Protein AF-A0A7J2JSH0-F1 (afdb_monomer_lite)

Foldseek 3Di:
DDDDDDDDDDDDDPDDPPPPPPVPPPPPPPPPDPPPVPQDPPCVQPPQHPLQSVLCVVLVNRDPVSLVVDQLVRSCVSSVDDSVRSVD

pLDDT: mean 76.54, std 18.5, range [46.19, 96.19]

Structure (mmCIF, N/CA/C/O backbone):
data_AF-A0A7J2JSH0-F1
#
_entry.id   AF-A0A7J2JSH0-F1
#
loop_
_atom_site.group_PDB
_atom_site.id
_atom_site.type_symbol
_atom_site.label_atom_id
_atom_site.label_alt_id
_atom_site.label_comp_id
_atom_site.label_asym_id
_atom_site.label_entity_id
_atom_site.label_seq_id
_atom_site.pdbx_PDB_ins_code
_atom_site.Cartn_x
_atom_site.Cartn_y
_atom_site.Cartn_z
_atom_site.occupancy
_atom_site.B_iso_or_equiv
_atom_site.auth_seq_id
_atom_site.auth_comp_id
_atom_site.auth_asym_id
_atom_site.auth_atom_id
_atom_site.pdbx_PDB_model_num
ATOM 1 N N . MET A 1 1 ? -67.856 31.646 60.399 1.00 51.22 1 MET A N 1
ATOM 2 C CA . MET A 1 1 ? -68.240 31.747 58.972 1.00 51.22 1 MET A CA 1
ATOM 3 C C . MET A 1 1 ? -68.056 30.381 58.319 1.00 51.22 1 MET A C 1
ATOM 5 O O . MET A 1 1 ? -66.931 29.900 58.326 1.00 51.22 1 MET A O 1
ATOM 9 N N . PRO A 1 2 ? -69.118 29.724 57.824 1.00 60.41 2 PRO A N 1
ATOM 10 C CA . PRO A 1 2 ? -69.009 28.480 57.062 1.00 60.41 2 PRO A CA 1
ATOM 11 C C . PRO A 1 2 ? -68.725 28.779 55.578 1.00 60.41 2 PRO A C 1
ATOM 13 O O . PRO A 1 2 ? -69.276 29.734 55.033 1.00 60.41 2 PRO A O 1
ATOM 16 N N . ARG A 1 3 ? -67.900 27.967 54.904 1.00 61.88 3 ARG A N 1
ATOM 17 C CA . ARG A 1 3 ? -67.799 27.962 53.433 1.00 61.88 3 ARG A CA 1
ATOM 18 C C . ARG A 1 3 ? -68.292 26.625 52.883 1.00 61.88 3 ARG A C 1
ATOM 20 O O . ARG A 1 3 ? -67.965 25.564 53.406 1.00 61.88 3 ARG A O 1
ATOM 27 N N . ALA A 1 4 ? -69.176 26.747 51.899 1.00 64.38 4 ALA A N 1
ATOM 28 C CA . ALA A 1 4 ? -70.044 25.720 51.349 1.00 64.38 4 ALA A CA 1
ATOM 29 C C . ALA A 1 4 ? -69.332 24.782 50.359 1.00 64.38 4 ALA A C 1
ATOM 31 O O . ALA A 1 4 ? -68.285 25.107 49.808 1.00 64.38 4 ALA A O 1
ATOM 32 N N . LYS A 1 5 ? -69.955 23.618 50.145 1.00 57.34 5 LYS A N 1
ATOM 33 C CA . LYS A 1 5 ? -69.605 22.589 49.152 1.00 57.34 5 LYS A CA 1
ATOM 34 C C . LYS A 1 5 ? -70.248 22.912 47.785 1.00 57.34 5 LYS A C 1
ATOM 36 O O . LYS A 1 5 ? -71.253 23.623 47.782 1.00 57.34 5 LYS A O 1
ATOM 41 N N . LYS A 1 6 ? -69.766 22.246 46.711 1.00 54.94 6 LYS A N 1
ATOM 42 C CA . LYS A 1 6 ? -70.251 22.177 45.294 1.00 54.94 6 LYS A CA 1
ATOM 43 C C . LYS A 1 6 ? -69.350 22.996 44.342 1.00 54.94 6 LYS A C 1
ATOM 45 O O . LYS A 1 6 ? -68.973 24.096 44.704 1.00 54.94 6 LYS A O 1
ATOM 50 N N . LYS A 1 7 ? -68.923 22.543 43.157 1.00 56.31 7 LYS A N 1
ATOM 51 C CA . LYS A 1 7 ? -69.407 21.523 42.208 1.00 56.31 7 LYS A CA 1
ATOM 52 C C . LYS A 1 7 ? -68.206 20.985 41.406 1.00 56.31 7 LYS A C 1
ATOM 54 O O . LYS A 1 7 ? -67.283 21.740 41.134 1.00 56.31 7 LYS A O 1
ATOM 59 N N . VAL A 1 8 ? -68.259 19.712 41.032 1.00 59.22 8 VAL A N 1
ATOM 60 C CA . VAL A 1 8 ? -67.434 19.097 39.982 1.00 59.22 8 VAL A CA 1
ATOM 61 C C . VAL A 1 8 ? -67.955 19.560 38.623 1.00 59.22 8 VAL A C 1
ATOM 63 O O . VAL A 1 8 ? -69.153 19.394 38.400 1.00 59.22 8 VAL A O 1
ATOM 66 N N . GLU A 1 9 ? -67.077 20.061 37.750 1.00 53.28 9 GLU A N 1
ATOM 67 C CA . GLU A 1 9 ? -67.196 20.009 36.279 1.00 53.28 9 GLU A CA 1
ATOM 68 C C . GLU A 1 9 ? -65.774 19.839 35.697 1.00 53.28 9 GLU A C 1
ATOM 70 O O . GLU A 1 9 ? -64.926 20.695 35.953 1.00 53.28 9 GLU A O 1
ATOM 75 N N . PRO A 1 10 ? -65.469 18.708 35.030 1.00 64.12 10 PRO A N 1
ATOM 76 C CA . PRO A 1 10 ? -64.276 18.534 34.206 1.00 64.12 10 PRO A CA 1
ATOM 77 C C . PRO A 1 10 ? -64.589 18.856 32.734 1.00 64.12 10 PRO A C 1
ATOM 79 O O . PRO A 1 10 ? -65.750 19.073 32.395 1.00 64.12 10 PRO A O 1
ATOM 82 N N . GLU A 1 11 ? -63.552 18.768 31.898 1.00 56.00 11 GLU A N 1
ATOM 83 C CA . GLU A 1 11 ? -63.548 18.866 30.428 1.00 56.00 11 GLU A CA 1
ATOM 84 C C . GLU A 1 11 ? -63.522 20.287 29.870 1.00 56.00 11 GLU A C 1
ATOM 86 O O . GLU A 1 11 ? -64.575 20.870 29.664 1.00 56.00 11 GLU A O 1
ATOM 91 N N . GLU A 1 12 ? -62.322 20.784 29.547 1.00 53.56 12 GLU A N 1
ATOM 92 C CA . GLU A 1 12 ? -62.027 21.306 28.204 1.00 53.56 12 GLU A CA 1
ATOM 93 C C . GLU A 1 12 ? -60.534 21.102 27.891 1.00 53.56 12 GLU A C 1
ATOM 95 O O . GLU A 1 12 ? -59.668 21.542 28.649 1.00 53.56 12 GLU A O 1
ATOM 100 N N . GLY A 1 13 ? -60.254 20.472 26.747 1.00 48.44 13 GLY A N 1
ATOM 101 C CA . GLY A 1 13 ? -59.028 20.716 25.989 1.00 48.44 13 GLY A CA 1
ATOM 102 C C . GLY A 1 13 ? -57.998 19.593 25.951 1.00 48.44 13 GLY A C 1
ATOM 103 O O . GLY A 1 13 ? -56.882 19.777 26.426 1.00 48.44 13 GLY A O 1
ATOM 104 N N . GLU A 1 14 ? -58.329 18.483 25.283 1.00 55.62 14 GLU A N 1
ATOM 105 C CA . GLU A 1 14 ? -57.351 17.820 24.410 1.00 55.62 14 GLU A CA 1
ATOM 106 C C . GLU A 1 14 ? -56.797 18.862 23.429 1.00 55.62 14 GLU A C 1
ATOM 108 O O . GLU A 1 14 ? -57.557 19.556 22.751 1.00 55.62 14 GLU A O 1
ATOM 113 N N . GLY A 1 15 ? -55.476 18.991 23.363 1.00 46.19 15 GLY A N 1
ATOM 114 C CA . GLY A 1 15 ? -54.846 19.999 22.526 1.00 46.19 15 GLY A CA 1
ATOM 115 C C . GLY A 1 15 ? -53.360 19.761 22.354 1.00 46.19 15 GLY A C 1
ATOM 116 O O . GLY A 1 15 ? -52.564 20.491 22.929 1.00 46.19 15 GLY A O 1
ATOM 117 N N . GLY A 1 16 ? -53.037 18.745 21.554 1.00 53.31 16 GLY A N 1
ATOM 118 C CA . GLY A 1 16 ? -51.880 18.765 20.660 1.00 53.31 16 GLY A CA 1
ATOM 119 C C . GLY A 1 16 ? -50.526 18.868 21.339 1.00 53.31 16 GLY A C 1
ATOM 120 O O . GLY A 1 16 ? -49.935 19.939 21.436 1.00 53.31 16 GLY A O 1
ATOM 121 N N . GLU A 1 17 ? -50.018 17.711 21.736 1.00 56.72 17 GLU A N 1
ATOM 122 C CA . GLU A 1 17 ? -48.591 17.454 21.833 1.00 56.72 17 GLU A CA 1
ATOM 123 C C . GLU A 1 17 ? -47.963 17.709 20.453 1.00 56.72 17 GLU A C 1
ATOM 125 O O . GLU A 1 17 ? -48.037 16.879 19.555 1.00 56.72 17 GLU A O 1
ATOM 130 N N . GLU A 1 18 ? -47.402 18.898 20.257 1.00 50.47 18 GLU A N 1
ATOM 131 C CA . GLU A 1 18 ? -46.515 19.197 19.132 1.00 50.47 18 GLU A CA 1
ATOM 132 C C . GLU A 1 18 ? -45.143 19.525 19.718 1.00 50.47 18 GLU A C 1
ATOM 134 O O . GLU A 1 18 ? -44.602 20.627 19.590 1.00 50.47 18 GLU A O 1
ATOM 139 N N . ALA A 1 19 ? -44.595 18.542 20.441 1.00 54.66 19 ALA A N 1
ATOM 140 C CA . ALA A 1 19 ? -43.157 18.443 20.564 1.00 54.66 19 ALA A CA 1
ATOM 141 C C . ALA A 1 19 ? -42.636 18.336 19.134 1.00 54.66 19 ALA A C 1
ATOM 143 O O . ALA A 1 19 ? -42.994 17.424 18.393 1.00 54.66 19 ALA A O 1
ATOM 144 N N . GLN A 1 20 ? -41.873 19.345 18.738 1.00 47.72 20 GLN A N 1
ATOM 145 C CA . GLN A 1 20 ? -41.128 19.359 17.498 1.00 47.72 20 GLN A CA 1
ATOM 146 C C . GLN A 1 20 ? -40.229 18.127 17.530 1.00 47.72 20 GLN A C 1
ATOM 148 O O . GLN A 1 20 ? -39.181 18.127 18.168 1.00 47.72 20 GLN A O 1
ATOM 153 N N . GLU A 1 21 ? -40.686 17.059 16.888 1.00 54.34 21 GLU A N 1
ATOM 154 C CA . GLU A 1 21 ? -39.855 15.952 16.459 1.00 54.34 21 GLU A CA 1
ATOM 155 C C . GLU A 1 21 ? -38.992 16.523 15.331 1.00 54.34 21 GLU A C 1
A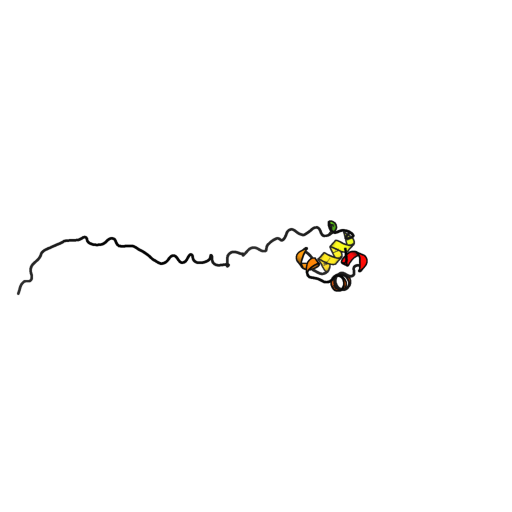TOM 157 O O . GLU A 1 21 ? -39.231 16.311 14.144 1.00 54.34 21 GLU A O 1
ATOM 162 N N . GLU A 1 22 ? -38.012 17.356 15.701 1.00 56.59 22 GLU A N 1
ATOM 163 C CA . GLU A 1 22 ? -36.781 17.367 14.933 1.00 56.59 22 GLU A CA 1
ATOM 164 C C . GLU A 1 22 ? -36.335 15.910 14.973 1.00 56.59 22 GLU A C 1
ATOM 166 O O . GLU A 1 22 ? -36.131 15.401 16.079 1.00 56.59 22 GLU A O 1
ATOM 171 N N . PRO A 1 23 ? -36.301 15.189 13.837 1.00 55.09 23 PRO A N 1
ATOM 172 C CA . PRO A 1 23 ? -35.779 13.843 13.864 1.00 55.09 23 PRO A CA 1
ATOM 173 C C . PRO A 1 23 ? -34.359 14.006 14.377 1.00 55.09 23 PRO A C 1
ATOM 175 O O . PRO A 1 23 ? -33.519 14.585 13.683 1.00 55.09 23 PRO A O 1
ATOM 178 N N . GLU A 1 24 ? -34.129 13.591 15.625 1.00 60.22 24 GLU A N 1
ATOM 179 C CA . GLU A 1 24 ? -32.795 13.482 16.169 1.00 60.22 24 GLU A CA 1
ATOM 180 C C . GLU A 1 24 ? -32.071 12.607 15.167 1.00 60.22 24 GLU A C 1
ATOM 182 O O . GLU A 1 24 ? -32.355 11.415 15.021 1.00 60.22 24 GLU A O 1
ATOM 187 N N . SER A 1 25 ? -31.224 13.263 14.372 1.00 60.72 25 SER A N 1
ATOM 188 C CA . SER A 1 25 ? -30.230 12.617 13.538 1.00 60.72 25 SER A CA 1
ATOM 189 C C . SER A 1 25 ? -29.696 11.478 14.392 1.00 60.72 25 SER A C 1
ATOM 191 O O . SER A 1 25 ? -29.253 11.772 15.510 1.00 60.72 25 SER A O 1
ATOM 193 N N . PRO A 1 26 ? -29.825 10.214 13.953 1.00 63.78 26 PRO A N 1
ATOM 194 C CA . PRO A 1 26 ? -29.454 9.093 14.796 1.00 63.78 26 PRO A CA 1
ATOM 195 C C . PRO A 1 26 ? -28.057 9.372 15.355 1.00 63.78 26 PRO A C 1
ATOM 197 O O . PRO A 1 26 ? -27.199 9.830 14.585 1.00 63.78 26 PRO A O 1
ATOM 200 N N . PRO A 1 27 ? -27.833 9.193 16.671 1.00 54.19 27 PRO A N 1
ATOM 201 C CA . PRO A 1 27 ? -26.511 9.385 17.232 1.00 54.19 27 PRO A CA 1
ATOM 202 C C . PRO A 1 27 ? -25.571 8.496 16.426 1.00 54.19 27 PRO A C 1
ATOM 204 O O . PRO A 1 27 ? -25.787 7.291 16.302 1.00 54.19 27 PRO A O 1
ATOM 207 N N . PHE A 1 28 ? -24.556 9.107 15.822 1.00 54.59 28 PHE A N 1
ATOM 208 C CA . PHE A 1 28 ? -23.535 8.448 15.004 1.00 54.59 28 PHE A CA 1
ATOM 209 C C . PHE A 1 28 ? -22.604 7.563 15.868 1.00 54.59 28 PHE A C 1
ATOM 211 O O . PHE A 1 28 ? -21.438 7.367 15.556 1.00 54.59 28 PHE A O 1
ATOM 218 N N . ASP A 1 29 ? -23.112 7.056 16.988 1.00 58.72 29 ASP A N 1
ATOM 219 C CA . ASP A 1 29 ? -22.390 6.347 18.040 1.00 58.72 29 ASP A CA 1
ATOM 220 C C . ASP A 1 29 ? -22.724 4.844 18.061 1.00 58.72 29 ASP A C 1
ATOM 222 O O . ASP A 1 29 ? -22.405 4.153 19.022 1.00 58.72 29 ASP A O 1
ATOM 226 N N . GLU A 1 30 ? -23.320 4.307 16.991 1.00 50.62 30 GLU A N 1
ATOM 227 C CA . GLU A 1 30 ? -23.461 2.856 16.773 1.00 50.62 30 GLU A CA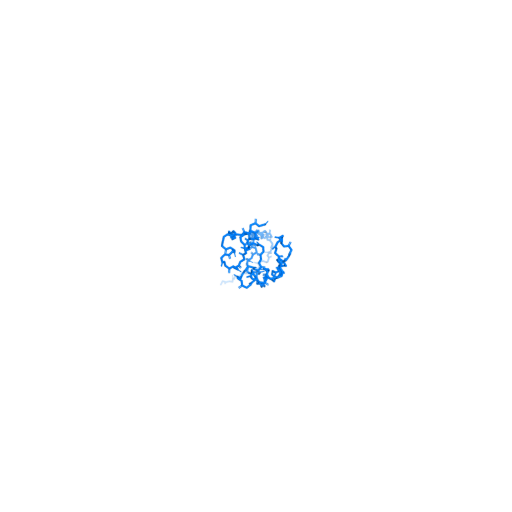 1
ATOM 228 C C . GLU A 1 30 ? -22.812 2.428 15.445 1.00 50.62 30 GLU A C 1
ATOM 230 O O . GLU A 1 30 ? -23.352 1.652 14.663 1.00 50.62 30 GLU A O 1
ATOM 235 N N . LEU A 1 31 ? -21.621 2.973 15.183 1.00 54.19 31 LEU A N 1
ATOM 236 C CA . LEU A 1 31 ? -20.612 2.343 14.326 1.00 54.19 31 LEU A CA 1
ATOM 237 C C . LEU A 1 31 ? -19.492 1.769 15.208 1.00 54.19 31 LEU A C 1
ATOM 239 O O . LEU A 1 31 ? -18.310 1.954 14.928 1.00 54.19 31 LEU A O 1
ATOM 243 N N . ASP A 1 32 ? -19.861 1.124 16.317 1.00 54.78 32 ASP A N 1
ATOM 244 C CA . ASP A 1 32 ? -18.982 0.146 16.951 1.00 54.78 32 ASP A CA 1
ATOM 245 C C . A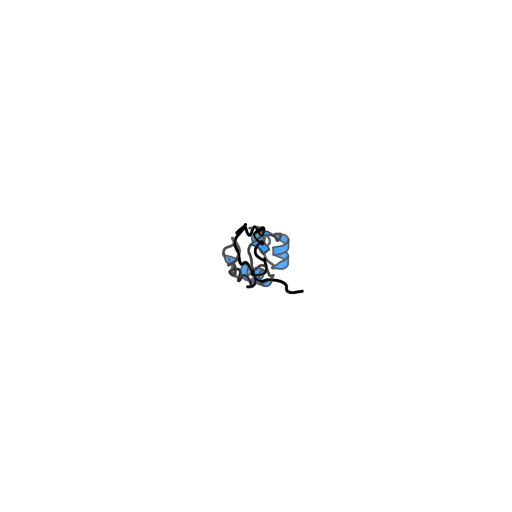SP A 1 32 ? -19.300 -1.209 16.335 1.00 54.78 32 ASP A C 1
ATOM 247 O O . ASP A 1 32 ? -20.271 -1.864 16.686 1.00 54.78 32 ASP A O 1
ATOM 251 N N . GLU A 1 33 ? -18.536 -1.567 15.322 1.00 52.88 33 GLU A N 1
ATOM 252 C CA . GLU A 1 33 ? -17.813 -2.826 15.344 1.00 52.88 33 GLU A CA 1
ATOM 253 C C . GLU A 1 33 ? -16.767 -2.662 14.252 1.00 52.88 33 GLU A C 1
ATOM 255 O O . GLU A 1 33 ? -17.103 -2.208 13.160 1.00 52.88 33 GLU A O 1
ATOM 260 N N . ALA A 1 34 ? -15.499 -2.945 14.547 1.00 55.31 34 ALA A N 1
ATOM 261 C CA . ALA A 1 34 ? -14.423 -2.931 13.567 1.00 55.31 34 ALA A CA 1
ATOM 262 C C . ALA A 1 34 ? -14.936 -3.506 12.245 1.00 55.31 34 ALA A C 1
ATOM 264 O O . ALA A 1 34 ? -15.167 -4.713 12.171 1.00 55.31 34 ALA A O 1
ATOM 265 N N . GLU A 1 35 ? -15.167 -2.640 11.249 1.00 54.72 35 GLU A N 1
ATOM 266 C CA . GLU A 1 35 ? -15.469 -3.060 9.890 1.00 54.72 35 GLU A CA 1
ATOM 267 C C . GLU A 1 35 ? -14.365 -4.057 9.574 1.00 54.72 35 GLU A C 1
ATOM 269 O O . GLU A 1 35 ? -13.190 -3.701 9.434 1.00 54.72 35 GLU A O 1
ATOM 274 N N . ALA A 1 36 ? -14.723 -5.338 9.591 1.00 53.59 36 ALA A N 1
ATOM 275 C CA . ALA A 1 36 ? -13.899 -6.401 9.085 1.00 53.59 36 ALA A CA 1
ATOM 276 C C . ALA A 1 36 ? -13.937 -6.184 7.579 1.00 53.59 36 ALA A C 1
ATOM 278 O O . ALA A 1 36 ? -14.643 -6.889 6.864 1.00 53.59 36 ALA A O 1
ATOM 279 N N . PHE A 1 37 ? -13.257 -5.119 7.137 1.00 56.75 37 PHE A N 1
ATOM 280 C CA . PHE A 1 37 ? -12.983 -4.830 5.751 1.00 56.75 37 PHE A CA 1
ATOM 281 C C . PHE A 1 37 ? -12.487 -6.151 5.207 1.00 56.75 37 PHE A C 1
ATOM 283 O O . PHE A 1 37 ? -11.478 -6.672 5.697 1.00 56.75 37 PHE A O 1
ATOM 290 N N . GLU A 1 38 ? -13.278 -6.743 4.312 1.00 67.25 38 GLU A N 1
ATOM 291 C CA . GLU A 1 38 ? -12.937 -8.023 3.720 1.00 67.25 38 GLU A CA 1
ATOM 292 C C . GLU A 1 38 ? -11.488 -7.919 3.262 1.00 67.25 38 GLU A C 1
ATOM 294 O O . GLU A 1 38 ? -11.140 -6.984 2.538 1.00 67.25 38 GLU A O 1
ATOM 299 N N . GLU A 1 39 ? -10.632 -8.804 3.780 1.00 70.12 39 GLU A N 1
ATOM 300 C CA . GLU A 1 39 ? -9.208 -8.787 3.474 1.00 70.12 39 GLU A CA 1
ATOM 301 C C . GLU A 1 39 ? -9.073 -8.843 1.952 1.00 70.12 39 GLU A C 1
ATOM 303 O O . GLU A 1 39 ? -9.372 -9.858 1.319 1.00 70.12 39 GLU A O 1
ATOM 308 N N . VAL A 1 40 ? -8.730 -7.699 1.354 1.00 82.44 40 VAL A N 1
ATOM 309 C CA . VAL A 1 40 ? -8.799 -7.542 -0.093 1.00 82.44 40 VAL A CA 1
ATOM 310 C C . VAL A 1 40 ? -7.732 -8.434 -0.697 1.00 82.44 40 VAL A C 1
ATOM 312 O O . VAL A 1 40 ? -6.541 -8.283 -0.413 1.00 82.44 40 VAL A O 1
ATOM 315 N N . ASP A 1 41 ? -8.139 -9.326 -1.597 1.00 89.38 41 ASP A N 1
ATOM 316 C CA . ASP A 1 41 ? -7.181 -10.095 -2.375 1.00 89.38 41 ASP A CA 1
ATOM 317 C C . ASP A 1 41 ? -6.480 -9.192 -3.401 1.00 89.38 41 ASP A C 1
ATOM 319 O O . ASP A 1 41 ? -6.931 -8.991 -4.534 1.00 89.38 41 ASP A O 1
ATOM 323 N N . LEU A 1 42 ? -5.324 -8.662 -3.001 1.00 91.06 42 LEU A N 1
ATOM 324 C CA . LEU A 1 42 ? -4.482 -7.814 -3.842 1.00 91.06 42 LEU A CA 1
ATOM 325 C C . LEU A 1 42 ? -3.930 -8.557 -5.066 1.00 91.06 42 LEU A C 1
ATOM 327 O O . LEU A 1 42 ? -3.475 -7.912 -6.008 1.00 91.06 42 LEU A O 1
ATOM 331 N N . THR A 1 43 ? -3.964 -9.896 -5.095 1.00 92.38 43 THR A N 1
ATOM 332 C CA . THR A 1 43 ? -3.506 -10.676 -6.259 1.00 92.38 43 THR A CA 1
ATOM 333 C C . THR A 1 43 ? -4.443 -10.567 -7.463 1.00 92.38 43 THR A C 1
ATOM 335 O O . THR A 1 43 ? -4.070 -10.936 -8.576 1.00 92.38 43 THR A O 1
ATOM 338 N N . THR A 1 44 ? -5.634 -9.997 -7.268 1.00 90.94 44 THR A N 1
ATOM 339 C CA . THR A 1 44 ? -6.558 -9.644 -8.353 1.00 90.94 44 THR A CA 1
ATOM 340 C C . THR A 1 44 ? -6.064 -8.461 -9.197 1.00 90.94 44 THR A C 1
ATOM 342 O O . THR A 1 44 ? -6.500 -8.294 -10.339 1.00 90.94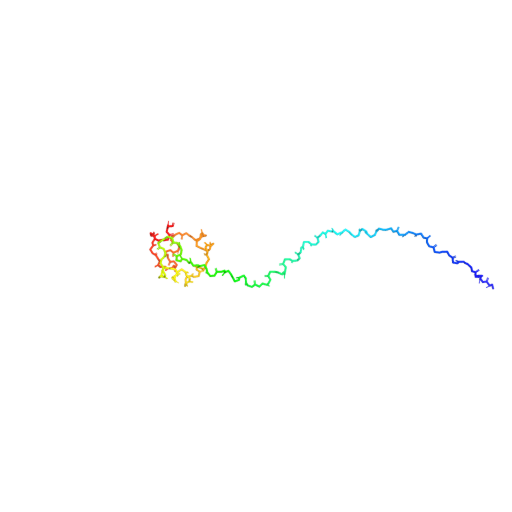 44 THR A O 1
ATOM 345 N N . LEU A 1 45 ? -5.120 -7.660 -8.684 1.00 90.38 45 LEU A N 1
ATOM 346 C CA . LEU A 1 45 ? -4.544 -6.518 -9.391 1.00 90.38 45 LEU A CA 1
ATOM 347 C C . LEU A 1 45 ? -3.566 -6.978 -10.486 1.00 90.38 45 LEU A C 1
ATOM 349 O O . LEU A 1 45 ? -2.715 -7.851 -10.295 1.00 90.38 45 LEU A O 1
ATOM 353 N N . SER A 1 46 ? -3.646 -6.354 -11.665 1.00 90.62 46 SER A N 1
ATOM 354 C CA . SER A 1 46 ? -2.782 -6.710 -12.796 1.00 90.62 46 SER A CA 1
ATOM 355 C C . SER A 1 46 ? -1.307 -6.544 -12.436 1.00 90.62 46 SER A C 1
ATOM 357 O O . SER A 1 46 ? -0.852 -5.475 -12.055 1.00 90.62 46 SER A O 1
ATOM 359 N N . GLY A 1 47 ? -0.514 -7.602 -12.620 1.00 89.69 47 GLY A N 1
ATOM 360 C CA . GLY A 1 47 ? 0.917 -7.580 -12.300 1.00 89.69 47 GLY A CA 1
ATOM 361 C C . GLY A 1 47 ? 1.253 -7.696 -10.813 1.00 89.69 47 GLY A C 1
ATOM 362 O O . GLY A 1 47 ? 2.441 -7.696 -10.490 1.00 89.69 47 GLY A O 1
ATOM 363 N N . VAL A 1 48 ? 0.256 -7.854 -9.940 1.00 92.88 48 VAL A N 1
ATOM 364 C CA . VAL A 1 48 ? 0.440 -8.163 -8.522 1.00 92.88 48 VAL A CA 1
ATOM 365 C C . VAL A 1 48 ? 0.270 -9.666 -8.327 1.00 92.88 48 VAL A C 1
ATOM 367 O O . VAL A 1 48 ? -0.808 -10.224 -8.465 1.00 92.88 48 VAL A O 1
ATOM 370 N N . GLY A 1 49 ? 1.376 -10.348 -8.038 1.00 93.00 49 GLY A N 1
ATOM 371 C CA . GLY A 1 49 ? 1.355 -11.753 -7.623 1.00 93.00 49 GLY A CA 1
ATOM 372 C C . GLY A 1 49 ? 1.325 -11.901 -6.098 1.00 93.00 49 GLY A C 1
ATOM 373 O O . GLY A 1 49 ? 1.501 -10.908 -5.389 1.00 93.00 49 GLY A O 1
ATOM 374 N N . PRO A 1 50 ? 1.233 -13.135 -5.570 1.00 94.06 50 PRO A N 1
ATOM 375 C CA . PRO A 1 50 ? 1.190 -13.400 -4.126 1.00 94.06 50 PRO A CA 1
ATOM 376 C C . PRO A 1 50 ? 2.386 -12.808 -3.365 1.00 94.06 50 PRO A C 1
ATOM 378 O O . PRO A 1 50 ? 2.241 -12.321 -2.249 1.00 94.06 50 PRO A O 1
ATOM 381 N N . THR A 1 51 ? 3.570 -12.769 -3.984 1.00 94.62 51 THR A N 1
ATOM 382 C CA . THR A 1 51 ? 4.761 -12.135 -3.395 1.00 94.62 51 THR A CA 1
ATOM 383 C C . THR A 1 51 ? 4.609 -10.622 -3.235 1.00 94.62 51 THR A C 1
ATOM 385 O O . THR A 1 51 ? 5.092 -10.064 -2.257 1.00 94.62 51 THR A O 1
ATOM 388 N N . ILE A 1 52 ? 3.984 -9.951 -4.205 1.00 94.31 52 ILE A N 1
ATOM 389 C CA . ILE A 1 52 ? 3.808 -8.492 -4.209 1.00 94.31 52 ILE A CA 1
ATOM 390 C C . ILE A 1 52 ? 2.647 -8.116 -3.290 1.00 94.31 52 ILE A C 1
ATOM 392 O O . ILE A 1 52 ? 2.810 -7.213 -2.480 1.00 94.31 52 ILE A O 1
ATOM 396 N N . ALA A 1 53 ? 1.541 -8.864 -3.348 1.00 93.69 53 ALA A N 1
ATOM 397 C CA . ALA A 1 53 ? 0.419 -8.740 -2.422 1.00 93.69 53 ALA A CA 1
ATOM 398 C C . ALA A 1 53 ? 0.898 -8.815 -0.968 1.00 93.69 53 ALA A C 1
ATOM 400 O O . ALA A 1 53 ? 0.683 -7.883 -0.207 1.00 93.69 53 ALA A O 1
ATOM 401 N N . LYS A 1 54 ? 1.676 -9.848 -0.620 1.00 94.25 54 LYS A N 1
ATOM 402 C CA . LYS A 1 54 ? 2.237 -9.988 0.727 1.00 94.25 54 LYS A CA 1
ATOM 403 C C . LYS A 1 54 ? 3.069 -8.774 1.155 1.00 94.25 54 LYS A C 1
ATOM 405 O O . LYS A 1 54 ? 2.934 -8.324 2.284 1.00 94.25 54 LYS A O 1
ATOM 410 N N . ARG A 1 55 ? 3.907 -8.229 0.268 1.00 94.56 55 ARG A N 1
ATOM 411 C CA . ARG A 1 55 ? 4.711 -7.031 0.570 1.00 94.56 55 ARG A CA 1
ATOM 412 C C . ARG A 1 55 ? 3.854 -5.786 0.785 1.00 94.56 55 ARG A C 1
ATOM 414 O O . ARG A 1 55 ? 4.182 -4.978 1.642 1.00 94.56 55 ARG A O 1
ATOM 421 N N . LEU A 1 56 ? 2.782 -5.628 0.009 1.00 93.62 56 LEU A N 1
ATOM 422 C CA . LEU A 1 56 ? 1.824 -4.534 0.176 1.00 93.62 56 LEU A CA 1
ATOM 423 C C . LEU A 1 56 ? 1.113 -4.644 1.530 1.00 93.62 56 LEU A C 1
ATOM 425 O O . LEU A 1 56 ? 1.118 -3.680 2.289 1.00 93.62 56 LEU A O 1
ATOM 429 N N . THR A 1 57 ? 0.621 -5.834 1.879 1.00 92.81 57 THR A N 1
ATOM 430 C CA . THR A 1 57 ? 0.016 -6.125 3.186 1.00 92.81 57 THR A CA 1
ATOM 431 C C . THR A 1 57 ? 0.999 -5.871 4.336 1.00 92.81 57 THR A C 1
ATOM 433 O O . THR A 1 57 ? 0.649 -5.198 5.300 1.00 92.81 57 THR A O 1
ATOM 436 N N . GLU A 1 58 ? 2.249 -6.343 4.230 1.00 93.44 58 GLU A N 1
ATOM 437 C CA . GLU A 1 58 ? 3.313 -6.099 5.224 1.00 93.44 58 GLU A CA 1
ATOM 438 C C . GLU A 1 58 ? 3.660 -4.608 5.367 1.00 93.44 58 GLU A C 1
ATOM 440 O O . GLU A 1 58 ? 4.043 -4.168 6.450 1.00 93.44 58 GLU A O 1
ATOM 445 N N . ALA A 1 59 ? 3.501 -3.825 4.297 1.00 93.88 59 ALA A N 1
ATOM 446 C CA . ALA A 1 59 ? 3.669 -2.374 4.303 1.00 93.88 59 ALA A CA 1
ATOM 447 C C . ALA A 1 59 ? 2.424 -1.610 4.802 1.00 93.88 59 ALA A C 1
ATOM 449 O O . ALA A 1 59 ? 2.467 -0.385 4.893 1.00 93.88 59 ALA A O 1
ATOM 450 N N . GLY A 1 60 ? 1.336 -2.307 5.149 1.00 91.38 60 GLY A N 1
ATOM 451 C CA . GLY A 1 60 ? 0.096 -1.715 5.660 1.00 91.38 60 GLY A CA 1
ATOM 452 C C . GLY A 1 60 ? -0.934 -1.353 4.587 1.00 91.38 60 GLY A C 1
ATOM 453 O O . GLY A 1 60 ? -1.970 -0.779 4.911 1.00 91.38 60 GLY A O 1
ATOM 454 N N . PHE A 1 61 ? -0.689 -1.705 3.323 1.00 93.31 61 PHE A N 1
ATOM 455 C CA . PHE A 1 61 ? -1.650 -1.534 2.236 1.00 93.31 61 PHE A CA 1
ATOM 456 C C . PHE A 1 61 ? -2.564 -2.755 2.160 1.00 93.31 61 PHE A C 1
ATOM 458 O O . PHE A 1 61 ? -2.346 -3.657 1.355 1.00 93.31 61 PHE A O 1
ATOM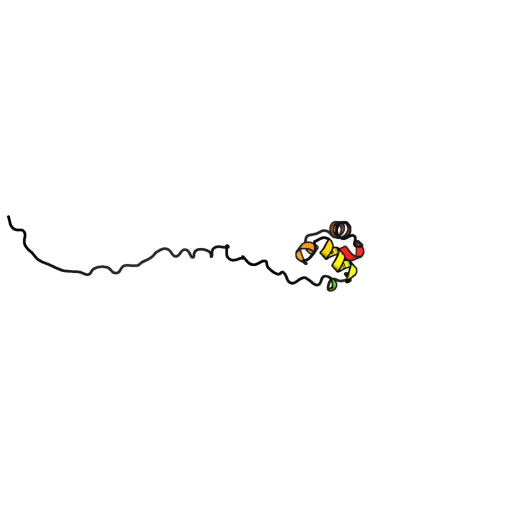 465 N N . THR A 1 62 ? -3.556 -2.818 3.043 1.00 91.12 62 THR A N 1
ATOM 466 C CA . THR A 1 62 ? -4.503 -3.943 3.130 1.00 91.12 62 THR A CA 1
ATOM 467 C C . THR A 1 62 ? -5.807 -3.695 2.375 1.00 91.12 62 THR A C 1
ATOM 469 O O . THR A 1 62 ? -6.607 -4.613 2.222 1.00 91.12 62 THR A O 1
ATOM 472 N N . THR A 1 63 ? -6.019 -2.471 1.886 1.00 90.38 63 THR A N 1
ATOM 473 C CA . THR A 1 63 ? -7.256 -2.051 1.219 1.00 90.38 63 THR A CA 1
ATOM 474 C C . THR A 1 63 ? -6.974 -1.371 -0.120 1.00 90.38 63 THR A C 1
ATOM 476 O O . THR A 1 63 ? -5.894 -0.803 -0.325 1.00 90.38 63 THR A O 1
ATOM 479 N N . LEU A 1 64 ? -7.939 -1.394 -1.045 1.00 90.62 64 LEU A N 1
ATOM 480 C CA . LEU A 1 64 ? -7.780 -0.755 -2.360 1.00 90.62 64 LEU A CA 1
ATOM 481 C C . LEU A 1 64 ? -7.665 0.765 -2.243 1.00 90.62 64 LEU A C 1
ATOM 483 O O . LEU A 1 64 ? -6.921 1.386 -2.996 1.00 90.62 64 LEU A O 1
ATOM 487 N N . GLU A 1 65 ? -8.353 1.358 -1.274 1.00 90.69 65 GLU A N 1
ATOM 488 C CA . GLU A 1 65 ? -8.333 2.787 -0.982 1.00 90.69 65 GLU A CA 1
ATOM 489 C C . GLU A 1 65 ? -6.923 3.233 -0.592 1.00 90.69 65 GLU A C 1
ATOM 491 O O . GLU A 1 65 ? -6.434 4.245 -1.095 1.00 90.69 65 GLU A O 1
ATOM 496 N N . SER A 1 66 ? -6.237 2.447 0.249 1.00 91.75 66 SER A N 1
ATOM 497 C CA . SER A 1 66 ? -4.864 2.743 0.671 1.00 91.75 66 SER A CA 1
ATOM 498 C C . SER A 1 66 ? -3.897 2.771 -0.516 1.00 91.75 66 SER A C 1
ATOM 500 O O . SER A 1 66 ? -3.036 3.647 -0.606 1.00 91.75 66 SER A O 1
ATOM 502 N N . ILE A 1 67 ? -4.080 1.855 -1.470 1.00 91.88 67 ILE A N 1
ATOM 503 C CA . ILE A 1 67 ? -3.261 1.757 -2.679 1.00 91.88 67 ILE A CA 1
ATOM 504 C C . ILE A 1 67 ? -3.596 2.904 -3.635 1.00 91.88 67 ILE A C 1
ATOM 506 O O . ILE A 1 67 ? -2.687 3.544 -4.152 1.00 91.88 67 ILE A O 1
ATOM 510 N N . ALA A 1 68 ? -4.881 3.207 -3.833 1.00 91.25 68 ALA A N 1
ATOM 511 C CA . ALA A 1 68 ? -5.344 4.242 -4.757 1.00 91.25 68 ALA A CA 1
ATOM 512 C C . ALA A 1 68 ? -4.975 5.670 -4.320 1.00 91.25 68 ALA A C 1
ATOM 514 O O . ALA A 1 68 ? -4.785 6.542 -5.167 1.00 91.25 68 ALA A O 1
ATOM 515 N N . LEU A 1 69 ? -4.877 5.918 -3.010 1.00 94.00 69 LEU A N 1
ATOM 516 C CA . LEU A 1 69 ? -4.452 7.208 -2.455 1.00 94.00 69 LEU A CA 1
ATOM 517 C C . LEU A 1 69 ? -2.932 7.404 -2.490 1.00 94.00 69 LEU A C 1
ATOM 519 O O . LEU A 1 69 ? -2.458 8.538 -2.418 1.00 94.00 69 LEU A O 1
ATOM 523 N N . THR A 1 70 ? -2.172 6.315 -2.592 1.00 95.00 70 THR A N 1
ATOM 524 C CA . THR A 1 70 ? -0.711 6.339 -2.542 1.00 95.00 70 THR A CA 1
ATOM 525 C C . THR A 1 70 ? -0.135 6.446 -3.948 1.00 95.00 70 THR A C 1
ATOM 527 O O . THR A 1 70 ? -0.587 5.786 -4.883 1.00 95.00 70 THR A O 1
ATOM 530 N N . SER A 1 71 ? 0.902 7.264 -4.131 1.00 95.44 71 SER A N 1
ATOM 531 C CA . SER A 1 71 ? 1.537 7.366 -5.444 1.00 95.44 71 SER A CA 1
ATOM 532 C C . SER A 1 71 ? 2.328 6.091 -5.797 1.00 95.44 71 SER A C 1
ATOM 534 O O . SER A 1 71 ? 2.890 5.435 -4.914 1.00 95.44 71 SER A O 1
ATOM 536 N N . PRO A 1 72 ? 2.495 5.751 -7.092 1.00 94.69 72 PRO A N 1
ATOM 537 C CA . PRO A 1 72 ? 3.289 4.588 -7.501 1.00 94.69 72 PRO A CA 1
ATOM 538 C C . PRO A 1 72 ? 4.739 4.596 -6.987 1.00 94.69 72 PRO A C 1
ATOM 540 O O . PRO A 1 72 ? 5.321 3.543 -6.724 1.00 94.69 72 PRO A O 1
ATOM 543 N N . ALA A 1 73 ? 5.339 5.782 -6.839 1.00 96.19 73 ALA A N 1
ATOM 544 C CA . ALA A 1 73 ? 6.690 5.929 -6.301 1.00 96.19 73 ALA A CA 1
ATOM 545 C C . ALA A 1 73 ? 6.746 5.586 -4.804 1.00 96.19 73 ALA A C 1
ATOM 547 O O . ALA A 1 73 ? 7.671 4.903 -4.365 1.00 96.19 73 ALA A O 1
ATOM 548 N N . GLU A 1 74 ? 5.743 6.014 -4.037 1.00 95.81 74 GLU A N 1
ATOM 549 C CA . GLU A 1 74 ? 5.626 5.703 -2.612 1.00 95.81 74 GLU A CA 1
ATOM 550 C C . GLU A 1 74 ? 5.319 4.225 -2.386 1.00 95.81 74 GLU A C 1
ATOM 552 O O . GLU A 1 74 ? 5.989 3.606 -1.568 1.00 95.81 74 GLU A O 1
ATOM 557 N N . LEU A 1 75 ? 4.409 3.623 -3.160 1.00 94.94 75 LEU A N 1
ATOM 558 C CA . LEU A 1 75 ? 4.150 2.177 -3.103 1.00 94.94 75 LEU A CA 1
ATOM 559 C C . LEU A 1 75 ? 5.426 1.370 -3.367 1.00 94.94 75 LEU A C 1
ATOM 561 O O . LEU A 1 75 ? 5.738 0.423 -2.645 1.00 94.94 75 LEU A O 1
ATOM 565 N N . SER A 1 76 ? 6.197 1.768 -4.384 1.00 95.69 76 SER A N 1
ATOM 566 C CA . SER A 1 76 ? 7.471 1.129 -4.720 1.00 95.69 76 SER A CA 1
ATOM 567 C C . SER A 1 76 ? 8.490 1.241 -3.583 1.00 95.69 76 SER A C 1
ATOM 569 O O . SER A 1 76 ? 9.137 0.246 -3.254 1.00 95.69 76 SER A O 1
ATOM 571 N N . ALA A 1 77 ? 8.603 2.412 -2.952 1.00 95.88 77 ALA A N 1
ATOM 572 C CA . ALA A 1 77 ? 9.519 2.640 -1.838 1.00 95.88 77 ALA A CA 1
ATOM 573 C C . ALA A 1 77 ? 9.081 1.929 -0.544 1.00 95.88 77 ALA A C 1
ATOM 575 O O . ALA A 1 77 ? 9.919 1.333 0.128 1.00 95.88 77 ALA A O 1
ATOM 576 N N . ALA A 1 78 ? 7.788 1.967 -0.213 1.00 95.56 78 ALA A N 1
ATOM 577 C CA . ALA A 1 78 ? 7.231 1.419 1.022 1.00 95.56 78 ALA A CA 1
ATOM 578 C C . ALA A 1 78 ? 7.154 -0.115 0.999 1.00 95.56 78 ALA A C 1
ATOM 580 O O . ALA A 1 78 ? 7.608 -0.767 1.934 1.00 95.56 78 ALA A O 1
ATOM 581 N N . ALA A 1 79 ? 6.636 -0.701 -0.085 1.00 94.19 79 ALA A N 1
ATOM 582 C CA . ALA A 1 79 ? 6.498 -2.154 -0.224 1.00 94.19 79 ALA A CA 1
ATOM 583 C C . ALA A 1 79 ? 7.709 -2.818 -0.910 1.00 94.19 79 ALA A C 1
ATOM 585 O O . ALA A 1 79 ? 7.772 -4.043 -1.037 1.00 94.19 79 ALA A O 1
ATOM 586 N N . GLY A 1 80 ? 8.681 -2.042 -1.401 1.00 94.25 80 GLY A N 1
ATOM 587 C CA . GLY A 1 80 ? 9.855 -2.578 -2.098 1.00 94.25 80 GLY A CA 1
ATOM 588 C C . GLY A 1 80 ? 9.489 -3.330 -3.383 1.00 94.25 80 GLY A C 1
ATOM 589 O O . GLY A 1 80 ? 10.062 -4.386 -3.677 1.00 94.25 80 GLY A O 1
ATOM 590 N N . ILE A 1 81 ? 8.488 -2.838 -4.115 1.00 94.25 81 ILE A N 1
ATOM 591 C CA . ILE A 1 81 ? 7.972 -3.451 -5.348 1.00 94.25 81 ILE A CA 1
ATOM 592 C C . ILE A 1 81 ? 8.467 -2.687 -6.585 1.00 94.25 81 ILE A C 1
ATOM 594 O O . ILE A 1 81 ? 8.764 -1.496 -6.486 1.00 94.25 81 ILE A O 1
ATOM 598 N N . PRO A 1 82 ? 8.573 -3.322 -7.767 1.00 94.00 82 PRO A N 1
ATOM 599 C CA . PRO A 1 82 ? 9.002 -2.633 -8.983 1.00 94.00 82 PRO A CA 1
ATOM 600 C C . PRO A 1 82 ? 8.036 -1.514 -9.389 1.00 94.00 82 PRO A C 1
ATOM 602 O O . PRO A 1 82 ? 6.820 -1.703 -9.345 1.00 94.00 82 PRO A O 1
ATOM 605 N N . MET A 1 83 ? 8.568 -0.395 -9.893 1.00 93.69 83 MET A N 1
ATOM 606 C CA . MET A 1 83 ? 7.741 0.731 -10.355 1.00 93.69 83 MET A CA 1
ATOM 607 C C . MET A 1 83 ? 6.772 0.318 -11.474 1.00 93.69 83 MET A C 1
ATOM 609 O O . MET A 1 83 ? 5.632 0.759 -11.485 1.00 93.69 83 MET A O 1
ATOM 613 N N . SER A 1 84 ? 7.193 -0.592 -12.361 1.00 93.00 84 SER A N 1
ATOM 614 C CA . SER A 1 84 ? 6.349 -1.137 -13.434 1.00 93.00 84 SER A CA 1
ATOM 615 C C . SER A 1 84 ? 5.137 -1.929 -12.935 1.00 93.00 84 SER A C 1
ATOM 617 O O . SER A 1 84 ? 4.202 -2.131 -13.702 1.00 93.00 84 SER A O 1
ATOM 619 N N . THR A 1 85 ? 5.170 -2.431 -11.696 1.00 91.19 85 THR A N 1
ATOM 620 C CA . THR A 1 85 ? 4.006 -3.058 -11.057 1.00 91.19 85 THR A CA 1
ATOM 621 C C . THR A 1 85 ? 3.175 -2.023 -10.314 1.00 91.19 85 THR A C 1
ATOM 623 O O . THR A 1 85 ? 1.959 -2.059 -10.413 1.00 91.19 85 THR A O 1
ATOM 626 N N . ALA A 1 86 ? 3.813 -1.092 -9.602 1.00 92.50 86 ALA A N 1
ATOM 627 C CA . ALA A 1 86 ? 3.112 -0.060 -8.838 1.00 92.50 86 ALA A CA 1
ATOM 628 C C . ALA A 1 86 ? 2.293 0.915 -9.711 1.00 92.50 86 ALA A C 1
ATOM 630 O O . ALA A 1 86 ? 1.431 1.611 -9.191 1.00 92.50 86 ALA A O 1
ATOM 631 N N . SER A 1 87 ? 2.584 1.006 -11.013 1.00 91.56 87 SER A N 1
ATOM 632 C CA . SER A 1 87 ? 1.904 1.898 -11.962 1.00 91.56 87 SER A CA 1
ATOM 633 C C . SER A 1 87 ? 0.825 1.234 -12.827 1.00 91.56 87 SER A 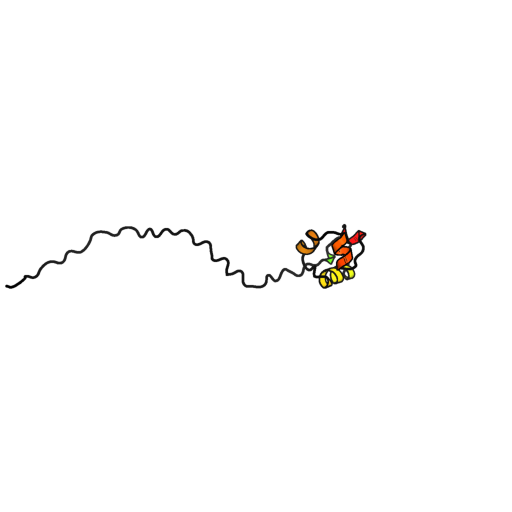C 1
ATOM 635 O O . SER A 1 87 ? 0.311 1.889 -13.736 1.00 91.56 87 SER A O 1
ATOM 637 N N . LYS A 1 88 ? 0.537 -0.054 -12.612 1.00 85.25 88 LYS A N 1
ATOM 638 C CA . LYS A 1 88 ? -0.504 -0.785 -13.346 1.00 85.25 88 LYS A CA 1
ATOM 639 C C . LYS A 1 88 ? -1.895 -0.521 -12.795 1.00 85.25 88 LYS A C 1
ATOM 641 O O . LYS A 1 88 ? -2.817 -0.524 -13.640 1.00 85.25 88 LYS A O 1
#

Secondary structure (DSSP, 8-state):
---------------------------TT---S--------GGGSTT--HHHHHHHHHTT--SHHHHHHS-HHHHHHHHT--HHHHT-

Radius of gyration: 33.26 Å; chains: 1; bounding box: 80×45×72 Å

Sequence (88 aa):
MPRAKKKVEPEEGEGGEEAQEEPESPPFDELDEAEAFEEVDLTTLSGVGPTIAKRLTEAGFTTLESIALTSPAELSAAAGIPMSTASK